Protein AF-A0A954L8M1-F1 (afdb_monomer_lite)

Structure (mmCIF, N/CA/C/O backbone):
data_AF-A0A954L8M1-F1
#
_entry.id   AF-A0A954L8M1-F1
#
loop_
_atom_site.group_PDB
_atom_site.id
_atom_site.type_symbol
_atom_site.label_atom_id
_atom_site.label_alt_id
_atom_site.label_comp_id
_atom_site.label_asym_id
_atom_site.label_entity_id
_atom_site.label_seq_id
_atom_site.pdbx_PDB_ins_code
_atom_site.Cartn_x
_atom_site.Cartn_y
_atom_site.Cartn_z
_atom_site.occupancy
_atom_site.B_iso_or_equiv
_atom_site.auth_seq_id
_atom_site.auth_comp_id
_atom_site.auth_asym_id
_atom_site.auth_atom_id
_atom_site.pdbx_PDB_model_num
ATOM 1 N N . MET A 1 1 ? -6.563 -4.034 -14.670 1.00 63.38 1 MET A N 1
ATOM 2 C CA . MET A 1 1 ? -5.895 -4.210 -13.373 1.00 63.38 1 MET A CA 1
ATOM 3 C C . MET A 1 1 ? -6.344 -5.469 -12.625 1.00 63.38 1 MET A C 1
ATOM 5 O O . MET A 1 1 ? -7.436 -5.486 -12.076 1.00 63.38 1 MET A O 1
ATOM 9 N N . ASN A 1 2 ? -5.531 -6.527 -12.587 1.00 77.62 2 ASN A N 1
ATOM 10 C CA . ASN A 1 2 ? -5.707 -7.626 -11.629 1.00 77.62 2 ASN A CA 1
ATOM 11 C C . ASN A 1 2 ? -4.326 -8.005 -11.090 1.00 77.62 2 ASN A C 1
ATOM 13 O O . ASN A 1 2 ? -3.528 -8.584 -11.822 1.00 77.62 2 ASN A O 1
ATOM 17 N N . ARG A 1 3 ? -4.037 -7.629 -9.842 1.00 87.56 3 ARG A N 1
ATOM 18 C CA . ARG A 1 3 ? -2.796 -7.962 -9.129 1.00 87.56 3 ARG A CA 1
ATOM 19 C C . ARG A 1 3 ? -3.105 -9.035 -8.086 1.00 87.56 3 ARG A C 1
ATOM 21 O O . ARG A 1 3 ? -3.280 -8.704 -6.913 1.00 87.56 3 ARG A O 1
ATOM 28 N N . PRO A 1 4 ? -3.267 -10.308 -8.502 1.00 87.69 4 PRO A N 1
ATOM 29 C CA . PRO A 1 4 ? -3.687 -11.379 -7.600 1.00 87.69 4 PRO A CA 1
ATOM 30 C C . PRO A 1 4 ? -2.688 -11.594 -6.463 1.00 87.69 4 PRO A C 1
ATOM 32 O O . PRO A 1 4 ? -3.076 -12.007 -5.380 1.00 87.69 4 PRO A O 1
ATOM 35 N N . ASP A 1 5 ? -1.418 -11.274 -6.700 1.00 88.94 5 ASP A N 1
ATOM 36 C CA . ASP A 1 5 ? -0.355 -11.285 -5.706 1.00 88.94 5 ASP A CA 1
ATOM 37 C C . ASP A 1 5 ? -0.592 -10.276 -4.573 1.00 88.94 5 ASP A C 1
ATOM 39 O O . ASP A 1 5 ? -0.363 -10.611 -3.416 1.00 88.94 5 ASP A O 1
ATOM 43 N N . LEU A 1 6 ? -1.102 -9.077 -4.881 1.00 91.25 6 LEU A N 1
ATOM 44 C CA . LEU A 1 6 ? -1.461 -8.079 -3.868 1.00 91.25 6 LEU A CA 1
ATOM 45 C C . LEU A 1 6 ? -2.797 -8.415 -3.200 1.00 91.25 6 LEU A C 1
ATOM 47 O O . LEU A 1 6 ? -2.927 -8.290 -1.989 1.00 91.25 6 LEU A O 1
ATOM 51 N N . LEU A 1 7 ? -3.777 -8.889 -3.974 1.00 91.19 7 LEU A N 1
ATOM 52 C CA . LEU A 1 7 ? -5.099 -9.274 -3.461 1.00 91.19 7 LEU A CA 1
ATOM 53 C C . LEU A 1 7 ? -5.061 -10.510 -2.550 1.00 91.19 7 LEU A C 1
ATOM 55 O O . LEU A 1 7 ? -5.983 -10.713 -1.765 1.00 91.19 7 LEU A O 1
ATOM 59 N N . ALA A 1 8 ? -4.024 -11.341 -2.661 1.00 92.12 8 ALA A N 1
ATOM 60 C CA . ALA A 1 8 ? -3.816 -12.495 -1.793 1.00 92.12 8 ALA A CA 1
ATOM 61 C C . ALA A 1 8 ? -3.243 -12.126 -0.413 1.00 92.12 8 ALA A C 1
ATOM 63 O O . ALA A 1 8 ? -3.265 -12.972 0.480 1.00 92.12 8 ALA A O 1
ATOM 64 N N . LEU A 1 9 ? -2.729 -10.902 -0.230 1.00 93.50 9 LEU A N 1
ATOM 65 C CA . LEU A 1 9 ? -2.132 -10.475 1.033 1.00 93.50 9 LEU A CA 1
ATOM 66 C C . LEU A 1 9 ? -3.198 -10.334 2.118 1.00 93.50 9 LEU A C 1
ATOM 68 O O . LEU A 1 9 ? -4.191 -9.621 1.971 1.00 93.50 9 LEU A O 1
ATOM 72 N N . THR A 1 10 ? -2.955 -10.987 3.248 1.00 94.81 10 THR A N 1
ATOM 73 C CA . THR A 1 10 ? -3.780 -10.861 4.448 1.00 94.81 10 THR A CA 1
ATOM 74 C C . THR A 1 10 ? -3.234 -9.785 5.387 1.00 94.81 10 THR A C 1
ATOM 76 O O . THR A 1 10 ? -2.077 -9.372 5.302 1.00 94.81 10 THR A O 1
ATOM 79 N N . ALA A 1 11 ? -4.042 -9.359 6.362 1.00 92.31 11 ALA A N 1
ATOM 80 C CA . ALA A 1 11 ? -3.579 -8.446 7.409 1.00 92.31 11 ALA A CA 1
ATOM 81 C C . ALA A 1 11 ? -2.399 -9.018 8.227 1.00 92.31 11 ALA A C 1
ATOM 83 O O . ALA A 1 11 ? -1.566 -8.254 8.726 1.00 92.31 11 ALA A O 1
ATOM 84 N N . ASP A 1 12 ? -2.308 -10.345 8.357 1.00 94.81 12 ASP A N 1
ATOM 85 C CA . ASP A 1 12 ? -1.189 -11.015 9.023 1.00 94.81 12 ASP A CA 1
ATOM 86 C C . ASP A 1 12 ? 0.076 -11.007 8.153 1.00 94.81 12 ASP A C 1
ATOM 88 O O . ASP A 1 12 ? 1.168 -10.761 8.677 1.00 94.81 12 ASP A O 1
ATOM 92 N N . ASP A 1 13 ? -0.057 -11.162 6.831 1.00 95.12 13 ASP A N 1
ATOM 93 C CA . ASP A 1 13 ? 1.062 -10.986 5.896 1.00 95.12 13 ASP A CA 1
ATOM 94 C C . ASP A 1 13 ? 1.584 -9.548 5.971 1.00 95.12 13 ASP A C 1
ATOM 96 O O . ASP A 1 13 ? 2.760 -9.327 6.251 1.00 95.12 13 ASP A O 1
ATOM 100 N N . LEU A 1 14 ? 0.699 -8.553 5.855 1.00 94.81 14 LEU A N 1
ATOM 101 C CA . LEU A 1 14 ? 1.039 -7.128 5.973 1.00 94.81 14 LEU A CA 1
ATOM 102 C C . LEU A 1 14 ? 1.688 -6.787 7.325 1.00 94.81 14 LEU A C 1
ATOM 104 O O . LEU A 1 14 ? 2.615 -5.972 7.400 1.00 94.81 14 LEU A O 1
A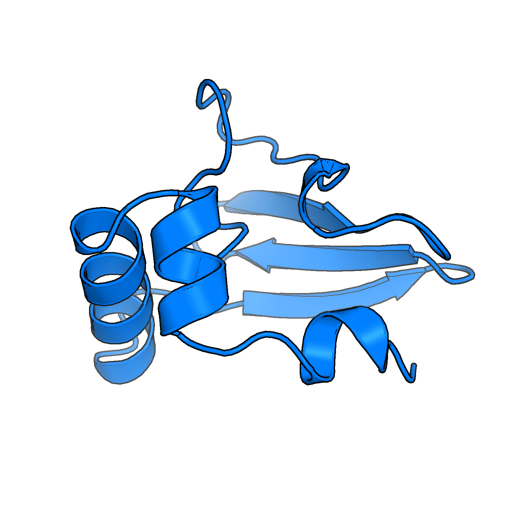TOM 108 N N . SER A 1 15 ? 1.247 -7.447 8.399 1.00 95.25 15 SER A N 1
ATOM 109 C CA . SER A 1 15 ? 1.831 -7.302 9.736 1.00 95.25 15 SER A CA 1
ATOM 110 C C . SER A 1 15 ? 3.219 -7.925 9.842 1.00 95.25 15 SER A C 1
ATOM 112 O O . SER A 1 15 ? 4.042 -7.424 10.604 1.00 95.25 15 SER A O 1
ATOM 114 N N . THR A 1 16 ? 3.478 -9.005 9.108 1.00 94.62 16 THR A N 1
ATOM 115 C CA . THR A 1 16 ? 4.793 -9.658 9.035 1.00 94.62 16 THR A CA 1
ATOM 116 C C . THR A 1 16 ? 5.772 -8.821 8.214 1.00 94.62 16 THR A C 1
ATOM 118 O O . THR A 1 16 ? 6.947 -8.730 8.558 1.00 94.62 16 THR A O 1
ATOM 121 N N . LEU A 1 17 ? 5.274 -8.169 7.163 1.00 92.00 17 LEU A N 1
ATOM 122 C CA . LEU A 1 17 ? 6.038 -7.313 6.256 1.00 92.00 17 LEU A CA 1
ATOM 123 C C . LEU A 1 17 ? 6.453 -5.976 6.882 1.00 92.00 17 LEU A C 1
ATOM 125 O O . LEU A 1 17 ? 7.554 -5.488 6.634 1.00 92.00 17 LEU A O 1
ATOM 129 N N . SER A 1 18 ? 5.569 -5.371 7.679 1.00 93.19 18 SER A N 1
ATOM 130 C CA . SER A 1 18 ? 5.800 -4.071 8.318 1.00 93.19 18 SER A CA 1
ATOM 131 C C . SER A 1 18 ? 5.875 -4.203 9.841 1.00 93.19 18 SER A C 1
ATOM 133 O O . SER A 1 18 ? 6.956 -4.288 10.418 1.00 93.19 18 SER A O 1
ATOM 135 N N . ASN A 1 19 ? 4.721 -4.171 10.504 1.00 93.75 19 ASN A N 1
ATOM 136 C CA . ASN A 1 19 ? 4.447 -4.574 11.878 1.00 93.75 19 ASN A CA 1
ATOM 137 C C . ASN A 1 19 ? 2.941 -4.384 12.145 1.00 93.75 19 ASN A C 1
ATOM 139 O O . ASN A 1 19 ? 2.263 -3.587 11.493 1.00 93.75 19 ASN A O 1
ATOM 143 N N . ARG A 1 20 ? 2.420 -5.044 13.185 1.00 95.00 20 ARG A N 1
ATOM 144 C CA . ARG A 1 20 ? 1.002 -4.930 13.584 1.00 95.00 20 ARG A CA 1
ATOM 145 C C . ARG A 1 20 ? 0.548 -3.497 13.895 1.00 95.00 20 ARG A C 1
ATOM 147 O O . ARG A 1 20 ? -0.631 -3.191 13.743 1.00 95.00 20 ARG A O 1
ATOM 154 N N . GLY A 1 21 ? 1.445 -2.639 14.385 1.00 95.81 21 GLY A N 1
ATOM 155 C CA . GLY A 1 21 ? 1.129 -1.248 14.722 1.00 95.81 21 GLY A CA 1
ATOM 156 C C . GLY A 1 21 ? 0.843 -0.408 13.478 1.00 95.81 21 GLY A C 1
ATOM 157 O O . GLY A 1 21 ? -0.163 0.297 13.438 1.00 95.81 21 GLY A O 1
ATOM 158 N N . THR A 1 22 ? 1.682 -0.543 12.450 1.00 94.69 22 THR A N 1
ATOM 159 C CA . THR A 1 22 ? 1.512 0.103 11.145 1.00 94.69 22 THR A CA 1
ATOM 160 C C . THR A 1 22 ? 0.198 -0.318 10.497 1.00 94.69 22 THR A C 1
ATOM 162 O O . THR A 1 22 ? -0.576 0.554 10.116 1.00 94.69 22 THR A O 1
ATOM 165 N N . VAL A 1 23 ? -0.104 -1.622 10.462 1.00 96.31 23 VAL A N 1
ATOM 166 C CA . VAL A 1 23 ? -1.356 -2.142 9.877 1.00 96.31 23 VAL A CA 1
ATOM 167 C C . VAL A 1 23 ? -2.585 -1.586 10.587 1.00 96.31 23 VAL A C 1
ATOM 169 O O . VAL A 1 23 ? -3.493 -1.065 9.947 1.00 96.31 23 VAL A O 1
ATOM 172 N N . LYS A 1 24 ? -2.607 -1.619 11.924 1.00 95.88 24 LYS A N 1
ATOM 173 C CA . LYS A 1 24 ? -3.730 -1.060 12.691 1.00 95.88 24 LYS A CA 1
ATOM 174 C C . LYS A 1 24 ? -3.914 0.434 12.459 1.00 95.88 24 LYS A C 1
ATOM 176 O O . LYS A 1 24 ? -5.045 0.911 12.438 1.00 95.88 24 LYS A O 1
ATOM 181 N N . ARG A 1 25 ? -2.813 1.172 12.328 1.00 95.31 25 ARG A N 1
ATOM 182 C CA . ARG A 1 25 ? -2.855 2.605 12.058 1.00 95.31 25 ARG A CA 1
ATOM 183 C C . ARG A 1 25 ? -3.414 2.889 10.664 1.00 95.31 25 ARG A C 1
ATOM 185 O O . ARG A 1 25 ? -4.319 3.706 10.574 1.00 95.31 25 ARG A O 1
ATOM 192 N N . ALA A 1 26 ? -2.907 2.213 9.632 1.00 94.69 26 ALA A N 1
ATOM 193 C CA . ALA A 1 26 ? -3.376 2.370 8.256 1.00 94.69 26 ALA A CA 1
ATOM 194 C C . ALA A 1 26 ? -4.881 2.071 8.146 1.00 94.69 26 ALA A C 1
ATOM 196 O O . ALA A 1 26 ? -5.639 2.910 7.670 1.00 94.69 26 ALA A O 1
ATOM 197 N N . LEU A 1 27 ? -5.335 0.947 8.715 1.00 94.50 27 LEU A N 1
ATOM 198 C CA . LEU A 1 27 ? -6.759 0.597 8.760 1.00 94.50 27 LEU A CA 1
ATOM 199 C C . LEU A 1 27 ? -7.600 1.658 9.474 1.00 94.50 27 LEU A C 1
ATOM 201 O O . LEU A 1 27 ? -8.622 2.079 8.948 1.00 94.50 27 LEU A O 1
ATOM 205 N N . ARG A 1 28 ? -7.155 2.141 10.642 1.00 96.31 28 ARG A N 1
ATOM 206 C CA . ARG A 1 28 ? -7.872 3.195 11.373 1.00 96.31 28 ARG A CA 1
ATOM 207 C C . ARG A 1 28 ? -7.999 4.475 10.543 1.00 96.31 28 ARG A C 1
ATOM 209 O O . ARG A 1 28 ? -9.065 5.074 10.563 1.00 96.31 28 ARG A O 1
ATOM 216 N N . GLU A 1 29 ? -6.921 4.905 9.886 1.00 95.25 29 GLU A N 1
ATOM 217 C CA . GLU A 1 29 ? -6.898 6.119 9.057 1.00 95.25 29 GLU A CA 1
ATOM 218 C C . GLU A 1 29 ? -7.850 6.002 7.850 1.00 95.25 29 GLU A C 1
ATOM 220 O O . GLU A 1 29 ? -8.502 6.984 7.494 1.00 95.25 29 GLU A O 1
ATOM 225 N N . LEU A 1 30 ? -7.969 4.807 7.258 1.00 93.62 30 LEU A N 1
ATOM 226 C CA . LEU A 1 30 ? -8.918 4.523 6.176 1.00 93.62 30 LEU A CA 1
ATOM 227 C C . LEU A 1 30 ? -10.368 4.457 6.682 1.00 93.62 30 LEU A C 1
ATOM 229 O O . LEU A 1 30 ? -11.242 5.115 6.122 1.00 93.62 30 LEU A O 1
ATOM 233 N N . ASP A 1 31 ? -10.623 3.718 7.765 1.00 94.88 31 ASP A N 1
ATOM 234 C CA . ASP A 1 31 ? -11.963 3.538 8.341 1.00 94.88 31 ASP A CA 1
ATOM 235 C C . ASP A 1 31 ? -12.565 4.858 8.843 1.00 94.88 31 ASP A C 1
ATOM 237 O O . ASP A 1 31 ? -13.776 5.069 8.763 1.00 94.88 31 ASP A O 1
ATOM 241 N N . SER A 1 32 ? -11.732 5.761 9.375 1.00 95.94 32 SER A N 1
ATOM 242 C CA . SER A 1 32 ? -12.173 7.084 9.827 1.00 95.94 32 SER A CA 1
ATOM 243 C C . SER A 1 32 ? -12.258 8.122 8.707 1.00 95.94 32 SER A C 1
ATOM 245 O O . SER A 1 32 ? -12.755 9.223 8.949 1.00 95.94 32 SER A O 1
ATOM 247 N N . GLY A 1 33 ? -11.778 7.800 7.501 1.00 94.31 33 GLY A N 1
ATOM 248 C CA . GLY A 1 33 ? -11.657 8.747 6.394 1.00 94.31 33 GLY A CA 1
ATOM 249 C C . GLY A 1 33 ? -10.624 9.854 6.637 1.00 94.31 33 GLY A C 1
ATOM 250 O O . GLY A 1 33 ? -10.670 10.882 5.966 1.00 94.31 33 GLY A O 1
ATOM 251 N N . GLU A 1 34 ? -9.705 9.672 7.596 1.00 94.44 34 GLU A N 1
ATOM 252 C CA . GLU A 1 34 ? -8.573 10.584 7.827 1.00 94.44 34 GLU A CA 1
ATOM 253 C C . GLU A 1 34 ? -7.626 10.606 6.617 1.00 94.44 34 GLU A C 1
ATOM 255 O O . GLU A 1 34 ? -7.007 11.635 6.342 1.00 94.44 34 GLU A O 1
ATOM 260 N N . MET A 1 35 ? -7.526 9.485 5.897 1.00 94.25 35 MET A N 1
ATOM 261 C CA . MET A 1 35 ? -6.734 9.345 4.678 1.00 94.25 35 MET A CA 1
ATOM 262 C C . MET A 1 35 ? -7.572 8.722 3.566 1.00 94.25 35 MET A C 1
ATOM 264 O O . MET A 1 35 ? -8.325 7.776 3.791 1.00 94.25 35 MET A O 1
ATOM 268 N N . THR A 1 36 ? -7.394 9.219 2.347 1.00 94.94 36 THR A N 1
ATOM 269 C CA . THR A 1 36 ? -7.948 8.610 1.137 1.00 94.94 36 THR A CA 1
ATOM 270 C C . THR A 1 36 ? -6.838 8.358 0.127 1.00 94.94 36 THR A C 1
ATOM 272 O O . THR A 1 36 ? -5.775 8.985 0.172 1.00 94.94 36 THR A O 1
ATOM 275 N N . CYS A 1 37 ? -7.069 7.404 -0.770 1.00 95.00 37 CYS A N 1
ATOM 276 C CA . CYS A 1 37 ? -6.113 7.039 -1.800 1.00 95.00 37 CYS A CA 1
ATOM 277 C C . CYS A 1 37 ? -6.818 6.894 -3.148 1.00 95.00 37 CYS A C 1
ATOM 279 O O . CYS A 1 37 ? -7.846 6.222 -3.254 1.00 95.00 37 CYS A O 1
ATOM 281 N N . GLU A 1 38 ? -6.251 7.521 -4.171 1.00 95.38 38 GLU A N 1
ATOM 282 C CA . GLU A 1 38 ? -6.628 7.309 -5.561 1.00 95.38 38 GLU A CA 1
ATOM 283 C C . GLU A 1 38 ? -5.673 6.307 -6.200 1.00 95.38 38 GLU A C 1
ATOM 285 O O . GLU A 1 38 ? -4.456 6.400 -6.040 1.00 95.38 38 GLU A O 1
ATOM 290 N N . ILE A 1 39 ? -6.230 5.357 -6.946 1.00 94.06 39 ILE A N 1
ATOM 291 C CA . ILE A 1 39 ? -5.461 4.295 -7.590 1.00 94.06 39 ILE A CA 1
ATOM 292 C C . ILE A 1 39 ? -5.487 4.516 -9.100 1.00 94.06 39 ILE A C 1
ATOM 294 O O . ILE A 1 39 ? -6.554 4.696 -9.689 1.00 94.06 39 ILE A O 1
ATOM 298 N N . GLN A 1 40 ? -4.316 4.468 -9.728 1.00 93.81 40 GLN A N 1
ATOM 299 C CA . GLN A 1 40 ? -4.134 4.601 -11.169 1.00 93.81 40 GLN A CA 1
ATOM 300 C C . GLN A 1 40 ? -3.372 3.381 -11.706 1.00 93.81 40 GLN A C 1
ATOM 302 O O . GLN A 1 40 ? -2.437 2.891 -11.074 1.00 93.81 40 GLN A O 1
ATOM 307 N N . ASP A 1 41 ? -3.797 2.881 -12.865 1.00 90.56 41 ASP A N 1
ATOM 308 C CA . ASP A 1 41 ? -3.094 1.839 -13.626 1.00 90.56 41 ASP A CA 1
ATOM 309 C C . ASP A 1 41 ? -2.246 2.549 -14.688 1.00 90.56 41 ASP A C 1
ATOM 311 O O . ASP A 1 41 ? -2.795 3.238 -15.553 1.00 90.56 41 ASP A O 1
ATOM 315 N N . GLU A 1 42 ? -0.922 2.425 -14.610 1.00 86.88 42 GLU A N 1
ATOM 316 C CA . GLU A 1 42 ? -0.003 2.984 -15.598 1.00 86.88 42 GLU A CA 1
ATOM 317 C C . GLU A 1 42 ? 0.858 1.871 -16.198 1.00 86.88 42 GLU A C 1
ATOM 319 O O . GLU A 1 42 ? 1.873 1.463 -15.639 1.00 86.88 42 GLU A O 1
ATOM 324 N N . ALA A 1 43 ? 0.448 1.388 -17.374 1.00 83.81 43 ALA A N 1
ATOM 325 C CA . ALA A 1 43 ? 1.200 0.410 -18.161 1.00 83.81 43 ALA A CA 1
ATOM 326 C C . ALA A 1 43 ? 1.616 -0.853 -17.370 1.00 83.81 43 ALA A C 1
ATOM 328 O O . ALA A 1 43 ? 2.718 -1.357 -17.569 1.00 83.81 43 ALA A O 1
ATOM 329 N N . GLY A 1 44 ? 0.735 -1.358 -16.493 1.00 81.81 44 GLY A N 1
ATOM 330 C CA . GLY A 1 44 ? 0.978 -2.550 -15.664 1.00 81.81 44 GLY A CA 1
ATOM 331 C C . GLY A 1 44 ? 1.446 -2.240 -14.238 1.00 81.81 44 GLY A C 1
ATOM 332 O O . GLY A 1 44 ? 1.297 -3.078 -13.340 1.00 81.81 44 GLY A O 1
ATOM 333 N N . ASP A 1 45 ? 1.932 -1.022 -14.001 1.00 91.31 45 ASP A N 1
ATOM 334 C CA . ASP A 1 45 ? 2.263 -0.544 -12.670 1.00 91.31 45 ASP A CA 1
ATOM 335 C C . ASP A 1 45 ? 1.038 0.047 -11.984 1.00 91.31 45 ASP A C 1
ATOM 337 O O . ASP A 1 45 ? 0.213 0.736 -12.583 1.00 91.31 45 ASP A O 1
ATOM 341 N N . LEU A 1 46 ? 0.947 -0.196 -10.682 1.00 94.75 46 LEU A N 1
ATOM 342 C CA . LEU A 1 46 ? -0.081 0.398 -9.844 1.00 94.75 46 LEU A CA 1
ATOM 343 C C . LEU A 1 46 ? 0.490 1.631 -9.159 1.00 94.75 46 LEU A C 1
ATOM 345 O O . LEU A 1 46 ? 1.442 1.527 -8.381 1.00 94.75 46 LEU A O 1
ATOM 349 N N . LEU A 1 47 ? -0.113 2.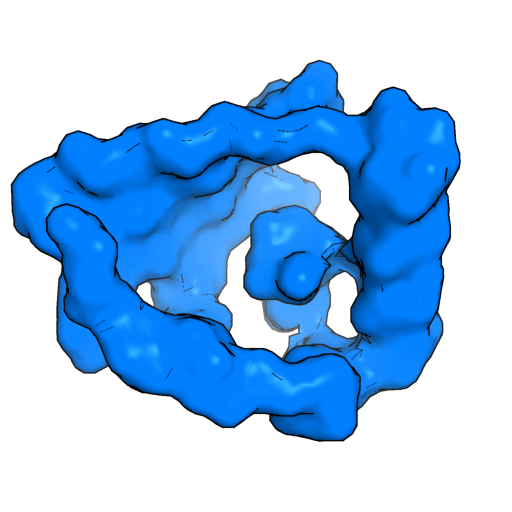783 -9.420 1.00 95.25 47 LEU A N 1
ATOM 350 C CA . LEU A 1 47 ? 0.182 4.025 -8.727 1.00 95.25 47 LEU A CA 1
ATOM 351 C C . LEU A 1 47 ? -0.914 4.334 -7.714 1.00 95.25 47 LEU A C 1
ATOM 353 O O . LEU A 1 47 ? -2.101 4.215 -8.001 1.00 95.25 47 LEU A O 1
ATOM 357 N N . PHE A 1 48 ? -0.493 4.759 -6.533 1.00 95.44 48 PHE A N 1
ATOM 358 C CA . PHE A 1 48 ? -1.353 5.133 -5.422 1.00 95.44 48 PHE A CA 1
ATOM 359 C C . PHE A 1 48 ? -1.011 6.562 -5.024 1.00 95.44 48 PHE A C 1
ATOM 361 O O . PHE A 1 48 ? 0.127 6.838 -4.640 1.00 95.44 48 PHE A O 1
ATOM 368 N N . VAL A 1 49 ? -1.985 7.461 -5.121 1.00 96.62 49 VAL A N 1
ATOM 369 C CA . VAL A 1 49 ? -1.855 8.873 -4.755 1.00 96.62 49 VAL A CA 1
ATOM 370 C C . VAL A 1 49 ? -2.643 9.094 -3.473 1.00 96.62 49 VAL A C 1
ATOM 372 O O . VAL A 1 49 ? -3.869 8.992 -3.456 1.00 96.62 49 VAL A O 1
ATOM 375 N N . TRP A 1 50 ? -1.936 9.357 -2.381 1.00 97.25 50 TRP A N 1
ATOM 376 C CA . TRP A 1 50 ? -2.533 9.579 -1.071 1.00 97.25 50 TRP A CA 1
ATOM 377 C C . TRP A 1 50 ? -2.919 11.045 -0.875 1.00 97.25 50 TRP A C 1
ATOM 379 O O . TRP A 1 50 ? -2.250 11.959 -1.362 1.00 97.25 50 TRP A O 1
ATOM 389 N N . SER A 1 51 ? -3.977 11.281 -0.098 1.00 96.75 51 SER A N 1
ATOM 390 C CA . SER A 1 51 ? -4.497 12.621 0.213 1.00 96.75 51 SER A CA 1
ATOM 391 C C . SER A 1 51 ? -3.508 13.536 0.944 1.00 96.75 51 SER A C 1
ATOM 393 O O . SER A 1 51 ? -3.694 14.750 0.971 1.00 96.75 51 SER A O 1
ATOM 395 N N . ASP A 1 52 ? -2.454 12.974 1.535 1.00 95.12 52 ASP A N 1
ATOM 396 C CA . ASP A 1 52 ? -1.364 13.707 2.185 1.00 95.12 52 ASP A CA 1
ATOM 397 C C . ASP A 1 52 ? -0.196 14.050 1.237 1.00 95.12 52 ASP A C 1
ATOM 399 O O . ASP A 1 52 ? 0.830 14.569 1.677 1.00 95.12 52 ASP A O 1
ATOM 403 N N . GLY A 1 53 ? -0.351 13.782 -0.064 1.00 95.50 53 GLY A N 1
ATOM 404 C CA . GLY A 1 53 ? 0.629 14.083 -1.108 1.00 95.50 53 GLY A CA 1
ATOM 405 C C . GLY A 1 53 ? 1.701 13.008 -1.302 1.00 95.50 53 GLY A C 1
ATOM 406 O O . GLY A 1 53 ? 2.610 13.198 -2.115 1.00 95.50 53 GLY A O 1
ATOM 407 N N . ILE A 1 54 ? 1.624 11.886 -0.581 1.00 97.25 54 ILE A N 1
ATOM 408 C CA . ILE A 1 54 ? 2.528 10.753 -0.782 1.00 97.25 54 ILE A CA 1
ATOM 409 C C . ILE A 1 54 ? 2.079 9.910 -1.970 1.00 97.25 54 ILE A C 1
ATOM 411 O O . ILE A 1 54 ? 0.898 9.647 -2.167 1.00 97.25 54 ILE A O 1
ATOM 415 N N . ASN A 1 55 ? 3.054 9.453 -2.749 1.00 96.56 55 ASN A N 1
ATOM 416 C CA . ASN A 1 55 ? 2.827 8.581 -3.885 1.00 96.56 55 ASN A CA 1
ATOM 417 C C . ASN A 1 55 ? 3.518 7.242 -3.650 1.00 96.56 55 ASN A C 1
ATOM 419 O O . ASN A 1 55 ? 4.681 7.195 -3.224 1.00 96.56 55 ASN A O 1
ATOM 423 N N . CYS A 1 56 ? 2.814 6.160 -3.964 1.00 96.56 56 CYS A N 1
ATOM 424 C CA . CYS A 1 56 ? 3.373 4.819 -3.970 1.00 96.56 56 CYS A CA 1
ATOM 425 C C . CYS A 1 56 ? 3.257 4.194 -5.356 1.00 96.56 56 CYS A C 1
ATOM 427 O O . CYS A 1 56 ? 2.271 4.393 -6.060 1.00 96.56 56 CYS A O 1
ATOM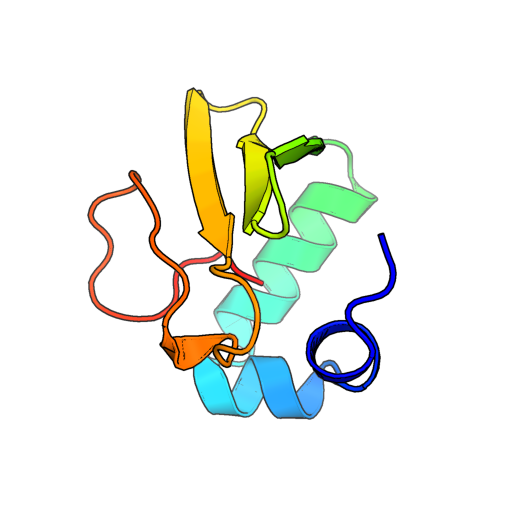 429 N N . ARG A 1 57 ? 4.270 3.421 -5.739 1.00 95.31 57 ARG A N 1
ATOM 430 C CA . ARG A 1 57 ? 4.305 2.661 -6.986 1.00 95.31 57 ARG A CA 1
ATOM 431 C C . ARG A 1 57 ? 4.546 1.198 -6.673 1.00 95.31 57 ARG A C 1
ATOM 433 O O . ARG A 1 57 ? 5.520 0.869 -6.001 1.00 95.31 57 ARG A O 1
ATOM 440 N N . PHE A 1 58 ? 3.692 0.338 -7.206 1.00 95.31 58 PHE A N 1
ATOM 441 C CA . PHE A 1 58 ? 3.817 -1.112 -7.159 1.00 95.31 58 PHE A CA 1
ATOM 442 C C . PHE A 1 58 ? 4.105 -1.598 -8.580 1.00 95.31 58 PHE A C 1
ATOM 444 O O . PHE A 1 58 ? 3.174 -1.699 -9.386 1.00 95.31 58 PHE A O 1
ATOM 451 N N . PRO A 1 59 ? 5.378 -1.882 -8.907 1.00 93.94 59 PRO A N 1
ATOM 452 C CA . PRO A 1 59 ? 5.749 -2.305 -10.249 1.00 93.94 59 PRO A CA 1
ATOM 453 C C . PRO A 1 59 ? 5.059 -3.610 -10.657 1.00 93.94 59 PRO A C 1
ATOM 455 O O . PRO A 1 59 ? 4.816 -4.482 -9.810 1.00 93.94 59 PRO A O 1
ATOM 458 N N . GLU A 1 60 ? 4.760 -3.761 -11.943 1.00 92.12 60 GLU A N 1
ATOM 459 C CA . GLU A 1 60 ? 4.190 -4.977 -12.514 1.00 92.12 60 GLU A CA 1
ATOM 460 C C . GLU A 1 60 ? 5.075 -6.193 -12.205 1.00 92.12 60 GLU A C 1
ATOM 462 O O . GLU A 1 60 ? 6.305 -6.141 -12.289 1.00 92.12 60 GLU A O 1
ATOM 467 N N . GLY A 1 61 ? 4.448 -7.306 -11.815 1.00 89.12 61 GLY A N 1
ATOM 468 C CA . GLY A 1 61 ? 5.141 -8.576 -11.576 1.00 89.12 61 GLY A CA 1
ATOM 469 C C . GLY A 1 61 ? 6.093 -8.591 -10.375 1.00 89.12 61 GLY A C 1
ATOM 470 O O . GLY A 1 61 ? 6.746 -9.609 -10.143 1.00 89.12 61 GLY A O 1
ATOM 471 N N . LYS A 1 62 ? 6.180 -7.502 -9.601 1.00 92.00 62 LYS A N 1
ATOM 472 C CA . LYS A 1 62 ? 6.986 -7.432 -8.379 1.00 92.00 62 LYS A CA 1
ATOM 473 C C . LYS A 1 62 ? 6.140 -7.518 -7.124 1.00 92.00 62 LYS A C 1
ATOM 475 O O . LYS A 1 62 ? 4.996 -7.082 -7.108 1.00 92.00 62 LYS A O 1
ATOM 480 N N . SER A 1 63 ? 6.726 -8.038 -6.053 1.00 90.69 63 SER A N 1
ATOM 481 C CA . SER A 1 63 ? 6.022 -8.180 -4.782 1.00 90.69 63 SER A CA 1
ATOM 482 C C . SER A 1 63 ? 5.828 -6.831 -4.080 1.00 90.69 63 SER A C 1
ATOM 484 O O . SER A 1 63 ? 6.481 -5.842 -4.406 1.00 90.69 63 SER A O 1
ATOM 486 N N . VAL A 1 64 ? 4.991 -6.809 -3.042 1.00 91.50 64 VAL A N 1
ATOM 487 C CA . VAL A 1 64 ? 4.826 -5.646 -2.148 1.00 91.50 64 VAL A CA 1
ATOM 488 C C . VAL A 1 64 ? 6.141 -5.160 -1.514 1.00 91.50 64 VAL A C 1
ATOM 490 O O . VAL A 1 64 ? 6.261 -3.982 -1.196 1.00 91.50 64 VAL A O 1
ATOM 493 N N . HIS A 1 65 ? 7.163 -6.016 -1.382 1.00 89.81 65 HIS A N 1
ATOM 494 C CA . HIS A 1 65 ? 8.482 -5.605 -0.877 1.00 89.81 65 HIS A CA 1
ATOM 495 C C . HIS A 1 65 ? 9.212 -4.643 -1.816 1.00 89.81 65 HIS A C 1
ATOM 497 O O . HIS A 1 65 ? 10.063 -3.877 -1.374 1.00 89.81 65 HIS A O 1
ATOM 503 N N . ASP A 1 66 ? 8.895 -4.700 -3.106 1.00 92.44 66 ASP A N 1
ATOM 504 C CA . ASP A 1 66 ? 9.489 -3.857 -4.137 1.00 92.44 66 ASP A CA 1
ATOM 505 C C . ASP A 1 66 ? 8.683 -2.571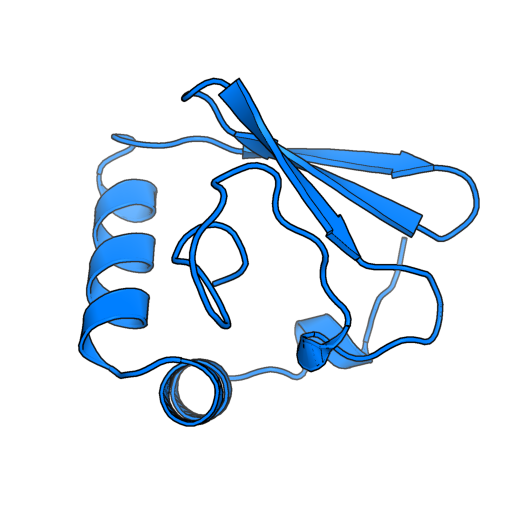 -4.362 1.00 92.44 66 ASP A C 1
ATOM 507 O O . ASP A 1 66 ? 8.984 -1.806 -5.284 1.00 92.44 66 ASP A O 1
ATOM 511 N N . ALA A 1 67 ? 7.640 -2.341 -3.556 1.00 94.00 67 ALA A N 1
ATOM 512 C CA . ALA A 1 67 ? 6.855 -1.124 -3.617 1.00 94.00 67 ALA A CA 1
ATOM 513 C C . ALA A 1 67 ? 7.721 0.084 -3.237 1.00 94.00 67 ALA A C 1
ATOM 515 O O . ALA A 1 67 ? 8.490 0.073 -2.275 1.00 94.00 67 ALA A O 1
ATOM 516 N N . ILE A 1 68 ? 7.580 1.152 -4.011 1.00 94.75 68 ILE A N 1
ATOM 517 C CA . ILE A 1 68 ? 8.335 2.390 -3.844 1.00 94.75 68 ILE A CA 1
ATOM 518 C C . ILE A 1 68 ? 7.393 3.416 -3.234 1.00 94.75 68 ILE A C 1
ATOM 520 O O . ILE A 1 68 ? 6.321 3.652 -3.781 1.00 94.75 68 ILE A O 1
ATOM 524 N N . CYS A 1 69 ? 7.793 4.052 -2.134 1.00 96.12 69 CYS A N 1
ATOM 525 C CA . CYS A 1 69 ? 7.006 5.086 -1.466 1.00 96.12 69 CYS A CA 1
ATOM 526 C C . CYS A 1 69 ? 7.797 6.392 -1.361 1.00 96.12 69 CYS A C 1
ATOM 528 O O . CYS A 1 69 ? 8.947 6.401 -0.919 1.00 96.12 69 CYS A O 1
ATOM 530 N N . SER A 1 70 ? 7.169 7.514 -1.716 1.00 96.44 70 SER A N 1
ATOM 531 C CA . SER A 1 70 ? 7.803 8.836 -1.669 1.00 96.44 70 SER A CA 1
ATOM 532 C C . SER A 1 70 ? 7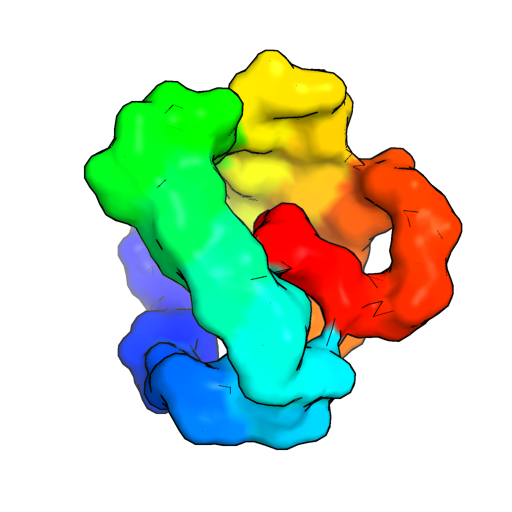.919 9.428 -0.259 1.00 96.44 70 SER A C 1
ATOM 534 O O . SER A 1 70 ? 8.490 10.502 -0.102 1.00 96.44 70 SER A O 1
ATOM 536 N N . SER A 1 71 ? 7.401 8.756 0.776 1.00 93.25 71 SER A N 1
ATOM 537 C CA . SER A 1 71 ? 7.422 9.242 2.168 1.00 93.25 71 SER A CA 1
ATOM 538 C C . SER A 1 71 ? 8.817 9.301 2.802 1.00 93.25 71 SER A C 1
ATOM 540 O O . SER A 1 71 ? 8.963 9.844 3.896 1.00 93.25 71 SER A O 1
ATOM 542 N N . GLY A 1 72 ? 9.832 8.697 2.175 1.00 86.94 72 GLY A N 1
ATOM 543 C CA . GLY A 1 72 ? 11.195 8.627 2.713 1.00 86.94 72 GLY A CA 1
ATOM 544 C C . GLY A 1 72 ? 11.342 7.731 3.950 1.00 86.94 72 GLY A C 1
ATOM 545 O O . GLY A 1 72 ? 12.374 7.766 4.616 1.00 86.94 72 GLY A O 1
ATOM 546 N N . SER A 1 73 ? 10.318 6.937 4.284 1.00 86.19 73 SER A N 1
ATOM 547 C CA . SER A 1 73 ? 10.390 5.966 5.378 1.00 86.19 73 SER A CA 1
ATOM 548 C C . SER A 1 73 ? 11.369 4.837 5.048 1.00 86.19 73 SER A C 1
ATOM 550 O O . SER A 1 73 ? 11.447 4.385 3.909 1.00 86.19 73 SER A O 1
ATOM 552 N N . VAL A 1 74 ? 12.098 4.359 6.057 1.00 83.88 74 VAL A N 1
ATOM 553 C CA . VAL A 1 74 ? 12.940 3.165 5.920 1.00 83.88 74 VAL A CA 1
ATOM 554 C C . VAL A 1 74 ? 12.055 1.925 6.047 1.00 83.88 74 VAL A C 1
ATOM 556 O O . VAL A 1 74 ? 11.362 1.767 7.051 1.00 83.88 74 VAL A O 1
ATOM 559 N N . GLY A 1 75 ? 12.097 1.043 5.047 1.00 86.00 75 GLY A N 1
ATOM 560 C CA . GLY A 1 75 ? 11.253 -0.152 4.987 1.00 86.00 75 GLY A CA 1
ATOM 561 C C . GLY A 1 75 ? 9.829 0.138 4.500 1.00 86.00 75 GLY A C 1
ATOM 562 O O . GLY A 1 75 ? 9.578 1.139 3.832 1.00 86.00 75 GLY A O 1
ATOM 563 N N . ILE A 1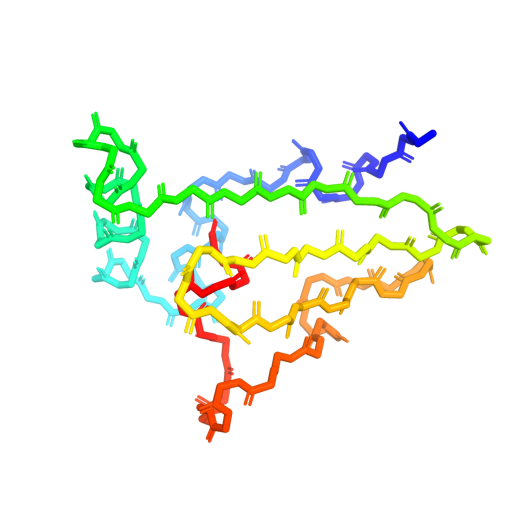 76 ? 8.895 -0.759 4.824 1.00 91.88 76 ILE A N 1
ATOM 564 C CA . ILE A 1 76 ? 7.500 -0.667 4.379 1.00 91.88 76 ILE A CA 1
ATOM 565 C C . ILE A 1 76 ? 6.745 0.351 5.245 1.00 91.88 76 ILE A C 1
ATOM 567 O O . ILE A 1 76 ? 6.557 0.156 6.450 1.00 91.88 76 ILE A O 1
ATOM 571 N N . SER A 1 77 ? 6.334 1.458 4.623 1.00 94.31 77 SER A N 1
ATOM 572 C CA . SER A 1 77 ? 5.581 2.537 5.266 1.00 94.31 77 SER A CA 1
ATOM 573 C C . SER A 1 77 ? 4.096 2.195 5.386 1.00 94.31 77 SER A C 1
ATOM 575 O O . SER A 1 77 ? 3.598 1.286 4.728 1.00 94.31 77 SER A O 1
ATOM 577 N N . ARG A 1 78 ? 3.356 2.988 6.171 1.00 94.31 78 ARG A N 1
ATOM 578 C CA . ARG A 1 78 ? 1.890 2.874 6.256 1.00 94.31 78 ARG A CA 1
ATOM 579 C C . ARG A 1 78 ? 1.167 3.115 4.925 1.00 94.31 78 ARG A C 1
ATOM 581 O O . ARG A 1 78 ? 0.016 2.750 4.827 1.00 94.31 78 ARG A O 1
ATOM 588 N N . HIS A 1 79 ? 1.815 3.757 3.952 1.00 95.81 79 HIS A N 1
ATOM 589 C CA . HIS A 1 79 ? 1.236 4.058 2.637 1.00 95.81 79 HIS A CA 1
ATOM 590 C C . HIS A 1 79 ? 1.297 2.871 1.669 1.00 95.81 79 HIS A C 1
ATOM 592 O O . HIS A 1 79 ? 0.675 2.899 0.614 1.00 95.81 79 HIS A O 1
ATOM 598 N N . ILE A 1 80 ? 2.095 1.853 1.995 1.00 95.00 80 ILE A N 1
ATOM 599 C CA . ILE A 1 80 ? 2.162 0.590 1.246 1.00 95.00 80 ILE A CA 1
ATOM 600 C C . ILE A 1 80 ? 1.175 -0.439 1.832 1.00 95.00 80 ILE A C 1
ATOM 602 O O . ILE A 1 80 ? 0.845 -1.416 1.163 1.00 95.00 80 ILE A O 1
ATOM 606 N N . ILE A 1 81 ? 0.730 -0.224 3.075 1.00 94.19 81 ILE A N 1
ATOM 607 C CA . ILE A 1 81 ? -0.162 -1.102 3.844 1.00 94.19 81 ILE A CA 1
ATOM 608 C C . ILE A 1 81 ? -1.615 -0.694 3.635 1.00 94.19 81 ILE A C 1
ATOM 610 O O . ILE A 1 81 ? -2.434 -1.613 3.432 1.00 94.19 81 ILE A O 1
#

Foldseek 3Di:
DDDVLVVVDDLVNVCVQPHNVLSVVLVVCVVVVVKDWDWDDDPQKIWIQIPVRKIKIDHHPDHLQPIDIPPPDDGDGSSSD

Secondary structure (DSSP, 8-state):
---HHHHT--HHHHHHHS-HHHHHHHHHHHHTTS--EEEEEETTEEEEEETTS-EEEE-TT--GGG-EETT--SSS-TTT-

pLDDT: mean 92.65, std 4.94, range [63.38, 97.25]

Radius of gyration: 12.06 Å; chains: 1; bounding box: 25×27×33 Å

Sequence (81 aa):
MNRPDLLALTADDLSTLSNRGTVKRALRELDSGEMTCEIQDEAGDLLFVWSDGINCRFPEGKSVHDAICSSGSVGISRHII